Protein AF-A0A7C4H759-F1 (afdb_monomer)

Radius of gyration: 14.32 Å; Cα contacts (8 Å, |Δi|>4): 153; chains: 1; bounding box: 29×32×46 Å

InterPro domains:
  IPR002775 DNA/RNA-binding protein Alba-like [PF01918] (12-62)
  IPR036882 Alba-like domain superfamily [G3DSA:3.30.110.20] (7-96)
  IPR036882 Alba-like domain superfamily [SSF82704] (9-92)

Structure (mmCIF, N/CA/C/O backbone):
data_AF-A0A7C4H759-F1
#
_entry.id   AF-A0A7C4H759-F1
#
loop_
_atom_site.group_PDB
_atom_site.id
_atom_site.type_symbol
_atom_site.label_atom_id
_atom_site.label_alt_id
_atom_site.label_comp_id
_atom_site.label_asym_id
_atom_site.label_entity_id
_atom_site.label_seq_id
_atom_site.pdbx_PDB_ins_code
_atom_site.Cartn_x
_atom_site.Cartn_y
_atom_site.Cartn_z
_atom_site.occupancy
_atom_site.B_iso_or_equiv
_atom_site.auth_seq_id
_atom_site.auth_comp_id
_atom_site.auth_asym_id
_atom_site.auth_atom_id
_atom_site.pdbx_PDB_model_num
ATOM 1 N N . MET A 1 1 ? -15.601 -22.683 -14.398 1.00 33.03 1 MET A N 1
ATOM 2 C CA . MET A 1 1 ? -16.366 -21.467 -14.052 1.00 33.03 1 MET A CA 1
ATOM 3 C C . MET A 1 1 ? -15.420 -20.504 -13.349 1.00 33.03 1 MET A C 1
ATOM 5 O O . MET A 1 1 ? -15.235 -20.600 -12.145 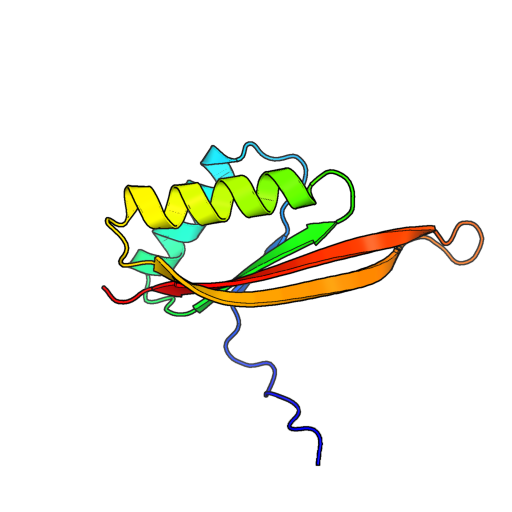1.00 33.03 1 MET A O 1
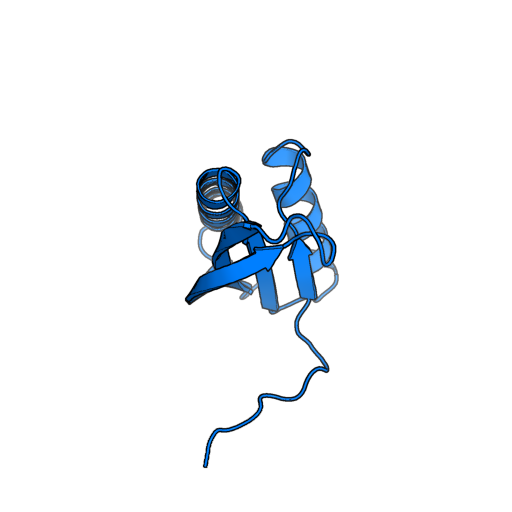ATOM 9 N N . VAL A 1 2 ? -14.721 -19.664 -14.116 1.00 31.08 2 VAL A N 1
ATOM 10 C CA . VAL A 1 2 ? -13.852 -18.621 -13.555 1.00 31.08 2 VAL A CA 1
ATOM 11 C C . VAL A 1 2 ? -14.769 -17.454 -13.224 1.00 31.08 2 VAL A C 1
ATOM 13 O O . VAL A 1 2 ? -15.384 -16.879 -14.118 1.00 31.08 2 VAL A O 1
ATOM 16 N N . VAL A 1 3 ? -14.953 -17.179 -11.936 1.00 30.94 3 VAL A N 1
ATOM 17 C CA . VAL A 1 3 ? -15.793 -16.071 -11.483 1.00 30.94 3 VAL A CA 1
ATOM 18 C C . VAL A 1 3 ? -15.062 -14.778 -11.839 1.00 30.94 3 VAL A C 1
ATOM 20 O O . VAL A 1 3 ? -14.117 -14.384 -11.158 1.00 30.94 3 VAL A O 1
ATOM 23 N N . ALA A 1 4 ? -15.473 -14.140 -12.935 1.00 32.25 4 ALA A N 1
ATOM 24 C CA . ALA A 1 4 ? -15.131 -12.755 -13.212 1.00 32.25 4 ALA A CA 1
ATOM 25 C C . ALA A 1 4 ? -15.760 -11.904 -12.100 1.00 32.25 4 ALA A C 1
ATOM 27 O O . ALA A 1 4 ? -16.973 -11.695 -12.061 1.00 32.25 4 ALA A O 1
ATOM 28 N N . LEU A 1 5 ? -14.944 -11.481 -11.133 1.00 36.88 5 LEU A N 1
ATOM 29 C CA . LEU A 1 5 ? -15.371 -10.553 -10.093 1.00 36.88 5 LEU A CA 1
ATOM 30 C C . LEU A 1 5 ? -15.588 -9.183 -10.741 1.00 36.88 5 LEU A C 1
ATOM 32 O O . LEU A 1 5 ? -14.640 -8.472 -11.054 1.00 36.88 5 LEU A O 1
ATOM 36 N N . SER A 1 6 ? -16.868 -8.891 -10.958 1.00 33.62 6 SER A N 1
ATOM 37 C CA . SER A 1 6 ? -17.484 -7.637 -11.393 1.00 33.62 6 SER A CA 1
ATOM 38 C C . SER A 1 6 ? -16.684 -6.368 -11.039 1.00 33.62 6 SER A C 1
ATOM 40 O O . SER A 1 6 ? -16.429 -6.078 -9.869 1.00 33.62 6 SER A O 1
ATOM 42 N N . SER A 1 7 ? -16.331 -5.592 -12.067 1.00 39.34 7 SER A N 1
ATOM 43 C CA . SER A 1 7 ? -15.562 -4.337 -12.033 1.00 39.34 7 SER A CA 1
ATOM 44 C C . SER A 1 7 ? -16.315 -3.124 -11.453 1.00 39.34 7 SER A C 1
ATOM 46 O O . SER A 1 7 ? -16.354 -2.080 -12.100 1.00 39.34 7 SER A O 1
ATOM 48 N N . ARG A 1 8 ? -16.943 -3.213 -10.270 1.00 40.50 8 ARG A N 1
ATOM 49 C CA . ARG A 1 8 ? -17.703 -2.066 -9.712 1.00 40.50 8 ARG A CA 1
ATOM 50 C C . ARG A 1 8 ? -17.223 -1.456 -8.389 1.00 40.50 8 ARG A C 1
ATOM 52 O O . ARG A 1 8 ? -17.600 -0.323 -8.135 1.00 40.50 8 ARG A O 1
ATOM 59 N N . ASP A 1 9 ? -16.324 -2.082 -7.620 1.00 52.88 9 ASP A N 1
ATOM 60 C CA . ASP A 1 9 ? -15.995 -1.574 -6.265 1.00 52.88 9 ASP A CA 1
ATOM 61 C C . ASP A 1 9 ? -14.537 -1.812 -5.814 1.00 52.88 9 ASP A C 1
ATOM 63 O O . ASP A 1 9 ? -14.262 -1.987 -4.625 1.00 52.88 9 ASP A O 1
ATOM 67 N N . LYS A 1 10 ? -13.571 -1.881 -6.740 1.00 59.75 10 LYS A N 1
ATOM 68 C CA . LYS A 1 10 ? -12.145 -1.962 -6.374 1.00 59.75 10 LYS A CA 1
ATOM 69 C C . LYS A 1 10 ? -11.462 -0.634 -6.642 1.00 59.75 10 LYS A C 1
ATOM 71 O O . LYS A 1 10 ? -11.230 -0.267 -7.789 1.00 59.75 10 LYS A O 1
ATOM 76 N N . ASP A 1 11 ? -11.137 0.063 -5.566 1.00 86.62 11 ASP A N 1
ATOM 77 C CA . ASP A 1 11 ? -10.378 1.299 -5.607 1.00 86.62 11 ASP A CA 1
ATOM 78 C C . ASP A 1 11 ? -8.889 0.975 -5.826 1.00 86.62 11 ASP A C 1
ATOM 80 O O . ASP A 1 11 ? -8.203 0.478 -4.931 1.00 86.62 11 ASP A O 1
ATOM 84 N N . VAL A 1 12 ? -8.411 1.148 -7.061 1.00 92.81 12 VAL A N 1
ATOM 85 C CA . VAL A 1 12 ? -7.034 0.811 -7.452 1.00 92.81 12 VAL A CA 1
ATOM 86 C C . VAL A 1 12 ? -6.147 2.051 -7.360 1.00 92.81 12 VAL A C 1
ATOM 88 O O . VAL A 1 12 ? -6.482 3.115 -7.881 1.00 92.81 12 VAL A O 1
ATOM 91 N N . ILE A 1 13 ? -4.982 1.903 -6.733 1.00 94.31 13 ILE A N 1
ATOM 92 C CA . ILE A 1 13 ? -3.952 2.935 -6.612 1.00 94.31 13 ILE A CA 1
ATOM 93 C C . ILE A 1 13 ? -2.676 2.418 -7.262 1.00 94.31 13 ILE A C 1
ATOM 95 O O . ILE A 1 13 ? -2.118 1.401 -6.845 1.00 94.31 13 ILE A O 1
ATOM 99 N N . ILE A 1 14 ? -2.203 3.142 -8.276 1.00 96.31 14 ILE A N 1
ATOM 100 C CA . ILE A 1 14 ? -0.972 2.810 -8.992 1.00 96.31 14 ILE A CA 1
ATOM 101 C C . ILE A 1 14 ? 0.222 3.445 -8.273 1.00 96.31 14 ILE A C 1
ATOM 103 O O . ILE A 1 14 ? 0.342 4.671 -8.177 1.00 96.31 14 ILE A O 1
ATOM 107 N N . ILE A 1 15 ? 1.124 2.599 -7.782 1.00 97.50 15 ILE A N 1
ATOM 108 C CA . ILE A 1 15 ? 2.359 2.997 -7.114 1.00 97.50 15 ILE A CA 1
ATOM 109 C C . ILE A 1 15 ? 3.447 3.231 -8.164 1.00 97.50 15 ILE A C 1
ATOM 111 O O . ILE A 1 15 ? 3.907 2.309 -8.837 1.00 97.50 15 ILE A O 1
ATOM 115 N N . GLY A 1 16 ? 3.869 4.485 -8.268 1.00 95.50 16 GLY A N 1
ATOM 116 C CA . GLY A 1 16 ? 4.887 4.981 -9.186 1.00 95.50 16 GLY A CA 1
ATOM 117 C C . GLY A 1 16 ? 5.845 5.912 -8.455 1.00 95.50 16 GLY A C 1
ATOM 118 O O . GLY A 1 16 ? 6.327 5.590 -7.370 1.00 95.50 16 GLY A O 1
ATOM 119 N N . GLU A 1 17 ? 6.122 7.082 -9.023 1.00 94.56 17 GLU A N 1
ATOM 120 C CA . GLU A 1 17 ? 7.225 7.944 -8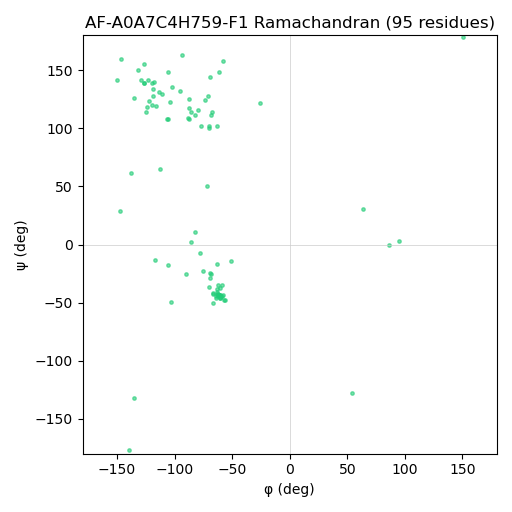.580 1.00 94.56 17 GLU A CA 1
ATOM 121 C C . GLU A 1 17 ? 6.977 8.710 -7.276 1.00 94.56 17 GLU A C 1
ATOM 123 O O . GLU A 1 17 ? 7.942 9.047 -6.588 1.00 94.56 17 GLU A O 1
ATOM 128 N N . LYS A 1 18 ? 5.714 8.939 -6.878 1.00 95.94 18 LYS A N 1
ATOM 129 C CA . LYS A 1 18 ? 5.413 9.684 -5.642 1.00 95.94 18 LYS A CA 1
ATOM 130 C C . LYS A 1 18 ? 6.053 9.009 -4.418 1.00 95.94 18 LYS A C 1
ATOM 132 O O . LYS A 1 18 ? 6.364 7.810 -4.409 1.00 95.94 18 LYS A O 1
ATOM 137 N N . SER A 1 19 ? 6.251 9.798 -3.362 1.00 96.94 19 SER A N 1
ATOM 138 C CA . SER A 1 19 ? 6.797 9.285 -2.104 1.00 96.94 19 SER A CA 1
ATOM 139 C C . SER A 1 19 ? 5.870 8.211 -1.503 1.00 96.94 19 SER A C 1
ATOM 141 O O . SER A 1 19 ? 4.647 8.306 -1.651 1.00 96.94 19 SER A O 1
ATOM 143 N N . PRO A 1 20 ? 6.406 7.205 -0.787 1.00 96.38 20 PRO A N 1
ATOM 144 C CA . PRO A 1 20 ? 5.575 6.188 -0.139 1.00 96.38 20 PRO A CA 1
ATOM 145 C C . PRO A 1 20 ? 4.582 6.797 0.865 1.00 96.38 20 PRO A C 1
ATOM 147 O O . PRO A 1 20 ? 3.443 6.344 0.958 1.00 96.38 20 PRO A O 1
ATOM 150 N N . GLY A 1 21 ? 4.974 7.869 1.562 1.00 94.88 21 GLY A N 1
ATOM 151 C CA . GLY A 1 21 ? 4.092 8.592 2.479 1.00 94.88 21 GLY A CA 1
ATOM 152 C C . GLY A 1 21 ? 2.892 9.231 1.776 1.00 94.88 21 GLY A C 1
ATOM 153 O O . GLY A 1 21 ? 1.784 9.176 2.299 1.00 94.88 21 GLY A O 1
ATOM 154 N N . SER A 1 22 ? 3.077 9.768 0.564 1.00 96.62 22 SER A N 1
ATOM 155 C CA . SER A 1 22 ? 1.978 10.338 -0.230 1.00 96.62 22 SER A CA 1
ATOM 156 C C . SER A 1 22 ? 0.914 9.289 -0.563 1.00 96.62 22 SER A C 1
ATOM 158 O O . SER A 1 22 ? -0.273 9.560 -0.410 1.00 96.62 22 SER A O 1
ATOM 160 N N . TYR A 1 23 ? 1.332 8.082 -0.958 1.00 97.19 23 TYR A N 1
ATOM 161 C CA . TYR A 1 23 ? 0.406 6.976 -1.216 1.00 97.19 23 TYR A CA 1
ATOM 162 C C . TYR A 1 23 ? -0.300 6.506 0.056 1.00 97.19 23 TYR A C 1
ATOM 164 O O . TYR A 1 23 ? -1.511 6.300 0.044 1.00 97.19 23 TYR A O 1
ATOM 172 N N . ALA A 1 24 ? 0.430 6.386 1.168 1.00 95.25 24 ALA A N 1
ATOM 173 C CA . ALA A 1 24 ? -0.163 5.996 2.442 1.00 95.25 24 ALA A CA 1
ATOM 174 C C . ALA A 1 24 ? -1.229 7.005 2.913 1.00 95.25 24 ALA A C 1
ATOM 176 O O . ALA A 1 24 ? -2.310 6.603 3.337 1.00 95.25 24 ALA A O 1
ATOM 177 N N . LEU A 1 25 ? -0.966 8.311 2.800 1.00 94.88 25 LEU A N 1
ATOM 178 C CA . LEU A 1 25 ? -1.936 9.353 3.151 1.00 94.88 25 LEU A CA 1
ATOM 179 C C . LEU A 1 25 ? -3.188 9.314 2.269 1.00 94.88 25 LEU A C 1
ATOM 181 O O . LEU A 1 25 ? -4.297 9.439 2.788 1.00 94.88 25 LEU A O 1
ATOM 185 N N . GLU A 1 26 ? -3.020 9.116 0.960 1.00 94.31 26 GLU A N 1
ATOM 186 C CA . GLU A 1 26 ? -4.142 9.004 0.024 1.00 94.31 26 GLU A CA 1
ATOM 187 C C . GLU A 1 26 ? -5.049 7.822 0.391 1.00 94.31 26 GLU A C 1
ATOM 189 O O . GLU A 1 26 ? -6.262 7.984 0.514 1.00 94.31 26 GLU A O 1
ATOM 194 N N . VAL A 1 27 ? -4.460 6.657 0.673 1.00 93.62 27 VAL A N 1
ATOM 195 C CA . VAL A 1 27 ? -5.199 5.473 1.127 1.00 93.62 27 VAL A CA 1
ATOM 196 C C . VAL A 1 27 ? -5.938 5.729 2.439 1.00 93.62 27 VAL A C 1
ATOM 198 O O . VAL A 1 27 ? -7.115 5.396 2.559 1.00 93.62 27 VAL A O 1
ATOM 201 N N . LEU A 1 28 ? -5.275 6.336 3.427 1.00 93.00 28 LEU A N 1
ATOM 202 C CA . LEU A 1 28 ? -5.903 6.643 4.713 1.00 93.00 28 LEU A CA 1
ATOM 203 C C . LEU A 1 28 ? -7.101 7.581 4.555 1.00 93.00 28 LEU A C 1
ATOM 205 O O . LEU A 1 28 ? -8.102 7.420 5.254 1.00 93.00 28 LEU A O 1
ATOM 209 N N . HIS A 1 29 ? -7.016 8.551 3.642 1.00 91.50 29 HIS A N 1
ATOM 210 C CA . HIS A 1 29 ? -8.143 9.420 3.327 1.00 91.50 29 HIS A CA 1
ATOM 211 C C . HIS A 1 29 ? -9.308 8.620 2.724 1.00 91.50 29 HIS A C 1
ATOM 213 O O . HIS A 1 29 ? -10.444 8.773 3.171 1.00 91.50 29 HIS A O 1
ATOM 219 N N . ARG A 1 30 ? -9.031 7.705 1.784 1.00 88.75 30 ARG A N 1
ATOM 220 C CA . ARG A 1 30 ? -10.056 6.836 1.178 1.00 88.75 30 ARG A CA 1
ATOM 221 C C . ARG A 1 30 ? -10.716 5.903 2.199 1.00 88.75 30 ARG A C 1
ATOM 223 O O . ARG A 1 30 ? -11.940 5.783 2.187 1.00 88.75 30 ARG A O 1
ATOM 230 N N . PHE A 1 31 ? -9.950 5.324 3.128 1.00 89.44 31 PHE A N 1
ATOM 231 C CA . PHE A 1 31 ? -10.490 4.520 4.234 1.00 89.44 31 PHE A CA 1
ATOM 232 C C . PHE A 1 31 ? -11.475 5.310 5.103 1.00 89.44 31 PHE A C 1
ATOM 234 O O . PHE A 1 31 ? -12.555 4.819 5.424 1.00 89.44 31 PHE A O 1
ATOM 241 N N . ARG A 1 32 ? -11.148 6.567 5.427 1.00 86.06 32 ARG A N 1
ATOM 242 C CA . ARG A 1 32 ? -12.027 7.449 6.215 1.00 86.06 32 ARG A CA 1
ATOM 243 C C . ARG A 1 32 ? -13.291 7.875 5.468 1.00 86.06 32 ARG A C 1
ATOM 245 O O . ARG A 1 32 ? -14.314 8.088 6.107 1.00 86.06 32 ARG A O 1
ATOM 252 N N . SER A 1 33 ? -13.240 7.965 4.141 1.00 82.69 33 SER A N 1
ATOM 253 C CA . SER A 1 33 ? -14.393 8.302 3.292 1.00 82.69 33 SER A CA 1
ATOM 254 C C . SER A 1 33 ? -15.310 7.104 2.987 1.00 82.69 33 SER A C 1
ATOM 256 O O . SER A 1 33 ? -16.187 7.208 2.134 1.00 82.69 33 SER A O 1
ATOM 258 N N . GLY A 1 34 ? -15.129 5.967 3.674 1.00 73.88 34 GLY A N 1
ATOM 259 C CA . GLY A 1 34 ? -15.967 4.770 3.534 1.00 73.88 34 GLY A CA 1
ATOM 260 C C . GLY A 1 34 ? -15.429 3.717 2.559 1.00 73.88 34 GLY A C 1
ATOM 261 O O . GLY A 1 34 ? -16.081 2.691 2.352 1.00 73.88 34 GLY A O 1
ATOM 262 N N . GLY A 1 35 ? -14.243 3.927 1.980 1.00 71.12 35 GLY A N 1
ATOM 263 C CA . GLY A 1 35 ? -13.570 2.927 1.156 1.00 71.12 35 GLY A CA 1
ATOM 264 C C . GLY A 1 35 ? -13.118 1.743 2.008 1.00 71.12 35 GLY A C 1
ATOM 265 O O . GLY A 1 35 ? -12.224 1.878 2.833 1.00 71.12 35 GLY A O 1
ATOM 266 N N . LYS A 1 36 ? -13.723 0.566 1.824 1.00 84.19 36 LYS A N 1
ATOM 267 C CA . LYS A 1 36 ? -13.372 -0.631 2.612 1.00 84.19 36 LYS A CA 1
ATOM 268 C C . LYS A 1 36 ? -12.276 -1.471 1.978 1.00 84.19 36 LYS A C 1
ATOM 270 O O . LYS A 1 36 ? -11.589 -2.198 2.684 1.00 84.19 36 LYS A O 1
ATOM 275 N N . ARG A 1 37 ? -12.117 -1.405 0.657 1.00 91.31 37 ARG A N 1
ATOM 276 C CA . ARG A 1 37 ? -11.222 -2.283 -0.097 1.00 91.31 37 ARG A CA 1
ATOM 277 C C . ARG A 1 37 ? -10.431 -1.473 -1.104 1.00 91.31 37 ARG A C 1
ATOM 279 O O . ARG A 1 37 ? -11.020 -0.769 -1.919 1.00 91.31 37 ARG A O 1
ATOM 286 N N . ILE A 1 38 ? -9.115 -1.612 -1.048 1.00 93.69 38 ILE A N 1
ATOM 287 C CA . ILE A 1 38 ? -8.191 -0.960 -1.973 1.00 93.69 38 ILE A CA 1
ATOM 288 C C . ILE A 1 38 ? -7.267 -1.992 -2.610 1.00 93.69 38 ILE A C 1
ATOM 290 O O . ILE A 1 38 ? -7.002 -3.047 -2.029 1.00 93.69 38 ILE A O 1
ATOM 294 N N . VAL A 1 39 ? -6.742 -1.671 -3.784 1.00 96.19 39 VAL A N 1
ATOM 295 C CA . VAL A 1 39 ? -5.706 -2.457 -4.453 1.00 96.19 39 VAL A CA 1
ATOM 296 C C . VAL A 1 39 ? -4.516 -1.556 -4.734 1.00 96.19 39 VAL A C 1
ATOM 298 O O . VAL A 1 39 ? -4.623 -0.590 -5.483 1.00 96.19 39 VAL A O 1
ATOM 301 N N . LEU A 1 40 ? -3.367 -1.883 -4.155 1.00 97.06 40 LEU A N 1
ATOM 302 C CA . LEU A 1 40 ? -2.096 -1.249 -4.483 1.00 97.06 40 LEU A CA 1
ATOM 303 C C . LEU A 1 40 ? -1.484 -2.018 -5.654 1.00 97.06 40 LEU A C 1
ATOM 305 O O . LEU A 1 40 ? -1.037 -3.153 -5.473 1.00 97.06 40 LEU A O 1
ATOM 309 N N . LYS A 1 41 ? -1.480 -1.417 -6.845 1.00 97.31 41 LYS A N 1
ATOM 310 C CA . LYS A 1 41 ? -0.870 -1.999 -8.046 1.00 97.31 41 LYS A CA 1
ATOM 311 C C . LYS A 1 41 ? 0.479 -1.343 -8.319 1.00 97.31 41 LYS A C 1
ATOM 313 O O . LYS A 1 41 ? 0.592 -0.122 -8.245 1.00 97.31 41 LYS A O 1
ATOM 318 N N . ALA A 1 42 ? 1.504 -2.127 -8.636 1.00 97.50 42 ALA A N 1
ATOM 319 C CA . ALA A 1 42 ? 2.825 -1.596 -8.965 1.00 97.50 42 ALA A CA 1
ATOM 320 C C . ALA A 1 42 ? 3.559 -2.435 -10.006 1.00 97.50 42 ALA A C 1
ATOM 322 O O . ALA A 1 42 ? 3.278 -3.619 -10.176 1.00 97.50 42 ALA A O 1
ATOM 323 N N . TYR A 1 43 ? 4.536 -1.801 -10.652 1.00 95.50 43 TYR A N 1
ATOM 324 C CA . TYR A 1 43 ? 5.290 -2.345 -11.778 1.00 95.50 43 TYR A CA 1
ATOM 325 C C . TYR A 1 43 ? 6.794 -2.261 -11.506 1.00 95.50 43 TYR A C 1
ATOM 327 O O . TYR A 1 43 ? 7.288 -1.246 -10.999 1.00 95.50 43 TYR A O 1
ATOM 335 N N . GLY A 1 44 ? 7.538 -3.305 -11.874 1.00 94.44 44 GLY A N 1
ATOM 336 C CA . GLY A 1 44 ? 8.999 -3.314 -11.839 1.00 94.44 44 GLY A CA 1
ATOM 337 C C . GLY A 1 44 ? 9.574 -2.935 -10.471 1.00 94.44 44 GLY A C 1
ATOM 338 O O . GLY A 1 44 ? 9.187 -3.468 -9.434 1.00 94.44 44 GLY A O 1
ATOM 339 N N . HIS A 1 45 ? 10.493 -1.968 -10.453 1.00 95.00 45 HIS A N 1
ATOM 340 C CA . HIS A 1 45 ? 11.168 -1.530 -9.226 1.00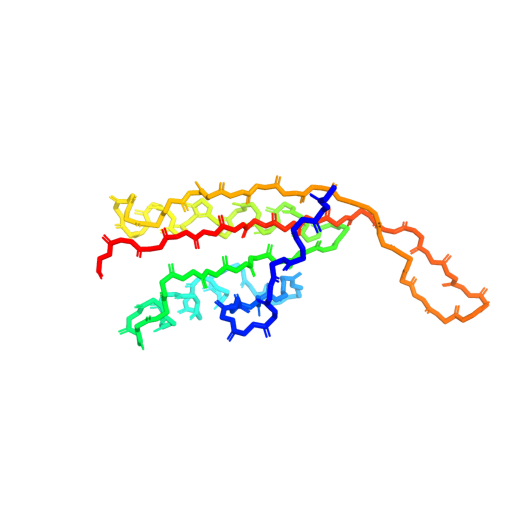 95.00 45 HIS A CA 1
ATOM 341 C C . HIS A 1 45 ? 10.218 -0.916 -8.173 1.00 95.00 45 HIS A C 1
ATOM 343 O O . HIS A 1 45 ? 10.581 -0.831 -7.000 1.00 95.00 45 HIS A O 1
ATOM 349 N N . ASN A 1 46 ? 8.994 -0.519 -8.549 1.00 97.44 46 ASN A N 1
ATOM 350 C CA . ASN A 1 46 ? 8.003 0.012 -7.607 1.00 97.44 46 ASN A CA 1
ATOM 351 C C . ASN A 1 46 ? 7.301 -1.077 -6.777 1.00 97.44 46 ASN A C 1
ATOM 353 O O . ASN A 1 46 ? 6.603 -0.741 -5.822 1.00 97.44 46 ASN A O 1
ATOM 357 N N . ILE A 1 47 ? 7.519 -2.368 -7.064 1.00 97.75 47 ILE A N 1
ATOM 358 C CA . ILE A 1 47 ? 6.968 -3.488 -6.277 1.00 97.75 47 ILE A CA 1
ATOM 359 C C . ILE A 1 47 ? 7.369 -3.373 -4.800 1.00 97.75 47 ILE A C 1
ATOM 361 O O . ILE A 1 47 ? 6.516 -3.429 -3.912 1.00 97.75 47 ILE A O 1
ATOM 365 N N . SER A 1 48 ? 8.650 -3.116 -4.523 1.00 97.75 48 SER A N 1
ATOM 366 C CA . SER A 1 48 ? 9.142 -2.934 -3.151 1.00 97.75 48 SER A CA 1
ATOM 367 C C . SER A 1 48 ? 8.491 -1.731 -2.462 1.00 97.75 48 SER A C 1
ATOM 369 O O . SER A 1 48 ? 8.196 -1.781 -1.268 1.00 97.75 48 SER A O 1
ATOM 371 N N . LYS A 1 49 ? 8.206 -0.661 -3.219 1.00 98.12 49 LYS A N 1
ATOM 372 C CA . LYS A 1 49 ? 7.501 0.524 -2.712 1.00 98.12 49 LYS A CA 1
ATOM 373 C C . LYS A 1 49 ? 6.053 0.186 -2.347 1.00 98.12 49 LYS A C 1
ATOM 375 O O . LYS A 1 49 ? 5.594 0.605 -1.291 1.00 98.12 49 LYS A O 1
ATOM 380 N N . ALA A 1 50 ? 5.355 -0.603 -3.162 1.00 98.12 50 ALA A N 1
ATOM 381 C CA . ALA A 1 50 ? 3.989 -1.037 -2.869 1.00 98.12 50 ALA A CA 1
ATOM 382 C C . ALA A 1 50 ? 3.909 -1.890 -1.599 1.00 98.12 50 ALA A C 1
ATOM 384 O O . ALA A 1 50 ? 3.063 -1.631 -0.746 1.00 98.12 50 ALA A O 1
ATOM 385 N N . ALA A 1 51 ? 4.833 -2.841 -1.430 1.00 98.06 51 ALA A N 1
ATOM 386 C CA . ALA A 1 51 ? 4.925 -3.640 -0.210 1.00 98.06 51 ALA A CA 1
ATOM 387 C C . ALA A 1 51 ? 5.195 -2.767 1.030 1.00 98.06 51 ALA A C 1
ATOM 389 O O . ALA A 1 51 ? 4.541 -2.929 2.060 1.00 98.06 51 ALA A O 1
ATOM 390 N N . TYR A 1 52 ? 6.105 -1.792 0.918 1.00 98.25 52 TYR A N 1
ATOM 391 C CA . TYR A 1 52 ? 6.393 -0.843 1.997 1.00 98.25 52 TYR A CA 1
ATOM 392 C C . TYR A 1 52 ? 5.174 0.013 2.372 1.00 98.25 52 TYR A C 1
ATOM 394 O O . TYR A 1 52 ? 4.897 0.213 3.556 1.00 98.25 52 TYR A O 1
ATOM 402 N N . VAL A 1 53 ? 4.423 0.502 1.381 1.00 98.12 53 VAL A N 1
ATOM 403 C CA . VAL A 1 53 ? 3.191 1.273 1.609 1.00 98.12 53 VAL A CA 1
ATOM 404 C C . VAL A 1 53 ? 2.139 0.405 2.297 1.00 98.12 53 VAL A C 1
ATOM 406 O O . VAL A 1 53 ? 1.562 0.838 3.292 1.00 98.12 53 VAL A O 1
ATOM 409 N N . ALA A 1 54 ? 1.933 -0.827 1.830 1.00 97.75 54 ALA A N 1
ATOM 410 C CA . ALA A 1 54 ? 0.963 -1.750 2.410 1.00 97.75 54 ALA A CA 1
ATOM 411 C C . ALA A 1 54 ? 1.259 -2.051 3.891 1.00 97.75 54 ALA A C 1
ATOM 413 O O . ALA A 1 54 ? 0.378 -1.960 4.748 1.00 97.75 54 ALA A O 1
ATOM 414 N N . GLU A 1 55 ? 2.522 -2.322 4.221 1.00 98.00 55 GLU A N 1
ATOM 415 C CA . GLU A 1 55 ? 2.917 -2.584 5.604 1.00 98.00 55 GLU A CA 1
ATOM 416 C C . GLU A 1 55 ? 2.839 -1.324 6.477 1.00 98.00 55 GLU A C 1
ATOM 418 O O . GLU A 1 55 ? 2.387 -1.382 7.621 1.00 98.00 55 GLU A O 1
ATOM 423 N N . THR A 1 56 ? 3.185 -0.159 5.924 1.00 97.50 56 THR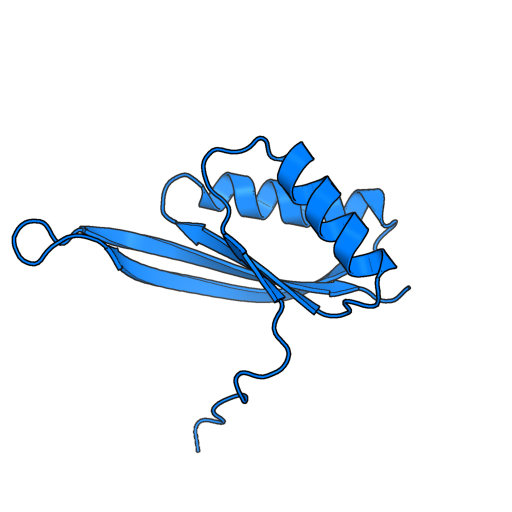 A N 1
ATOM 424 C CA . THR A 1 56 ? 2.984 1.128 6.606 1.00 97.50 56 THR A CA 1
ATOM 425 C C . THR A 1 56 ? 1.515 1.322 6.978 1.00 97.50 56 THR A C 1
ATOM 427 O O . THR A 1 56 ? 1.213 1.635 8.128 1.00 97.50 56 THR A O 1
ATOM 430 N N . LEU A 1 57 ? 0.595 1.075 6.042 1.00 96.44 57 LEU A N 1
ATOM 431 C CA . LEU A 1 57 ? -0.848 1.207 6.253 1.00 96.44 57 LEU A CA 1
ATOM 432 C C . LEU A 1 57 ? -1.369 0.285 7.351 1.00 96.44 57 LEU A C 1
ATOM 434 O O . LEU A 1 57 ? -2.129 0.718 8.221 1.00 96.44 57 LEU A O 1
ATOM 438 N N . ARG A 1 58 ? -0.923 -0.970 7.359 1.00 96.19 58 ARG A N 1
ATOM 439 C CA . ARG A 1 58 ? -1.261 -1.916 8.421 1.00 96.19 58 ARG A CA 1
ATOM 440 C C . ARG A 1 58 ? -0.803 -1.411 9.791 1.00 96.19 58 ARG A C 1
ATOM 442 O O . ARG A 1 58 ? -1.578 -1.456 10.743 1.00 96.19 58 ARG A O 1
ATOM 449 N N . ARG A 1 59 ? 0.421 -0.882 9.903 1.00 96.38 59 ARG A N 1
ATOM 450 C CA . ARG A 1 59 ? 0.964 -0.366 11.174 1.00 96.38 59 ARG A CA 1
ATOM 451 C C . ARG A 1 59 ? 0.228 0.872 11.670 1.00 96.38 59 ARG A C 1
ATOM 453 O O . ARG A 1 59 ? -0.193 0.905 12.822 1.00 96.38 59 ARG A O 1
ATOM 460 N N . VAL A 1 60 ? 0.041 1.876 10.813 1.00 94.75 60 VAL A N 1
ATOM 461 C CA . VAL A 1 60 ? -0.578 3.155 11.216 1.00 94.75 60 VAL A CA 1
ATOM 462 C C . VAL A 1 60 ? -2.066 3.019 11.537 1.00 94.75 60 VAL A C 1
ATOM 464 O O . VAL A 1 60 ? -2.598 3.808 12.310 1.00 94.75 60 VAL A O 1
ATOM 467 N N . THR A 1 61 ? -2.743 2.013 10.976 1.00 93.62 61 THR A N 1
ATOM 468 C CA . THR A 1 61 ? -4.146 1.701 11.297 1.00 93.62 61 THR A CA 1
ATOM 469 C C . THR A 1 61 ? -4.296 0.788 12.517 1.00 93.62 61 THR A C 1
ATOM 471 O O . THR A 1 61 ? -5.417 0.411 12.856 1.00 93.62 61 THR A O 1
ATOM 474 N N . GLY A 1 62 ? -3.196 0.409 13.180 1.00 94.00 62 GLY A N 1
ATOM 475 C CA . GLY A 1 62 ? -3.228 -0.522 14.309 1.00 94.00 62 GLY A CA 1
ATOM 476 C C . GLY A 1 62 ? -3.712 -1.920 13.917 1.00 94.00 62 GLY A C 1
ATOM 477 O O . GLY A 1 62 ? -4.361 -2.590 14.712 1.00 94.00 62 GLY A O 1
ATOM 478 N N . GLY A 1 63 ? -3.449 -2.344 12.679 1.00 93.25 63 GLY A N 1
ATOM 479 C CA . GLY A 1 63 ? -3.853 -3.646 12.152 1.00 93.25 63 GLY A CA 1
ATOM 480 C C . GLY A 1 63 ? -5.262 -3.706 11.561 1.00 93.25 63 GLY A C 1
ATOM 481 O O . GLY A 1 63 ? -5.631 -4.759 11.055 1.00 93.25 63 GLY A O 1
ATOM 482 N N . LYS A 1 64 ? -6.027 -2.604 11.567 1.00 93.56 64 LYS A N 1
ATOM 483 C CA . LYS A 1 64 ? -7.375 -2.558 10.967 1.00 93.56 64 LYS A CA 1
ATOM 484 C C . LYS A 1 64 ? -7.364 -2.671 9.442 1.00 93.56 64 LYS A C 1
ATOM 486 O O . LYS A 1 64 ? -8.359 -3.086 8.865 1.00 93.56 64 LYS A O 1
ATOM 491 N N . ALA A 1 65 ? -6.269 -2.283 8.785 1.00 94.81 65 ALA A N 1
ATOM 492 C CA . ALA A 1 65 ? -6.037 -2.596 7.378 1.00 94.81 65 ALA A CA 1
ATOM 493 C C . ALA A 1 65 ? -5.322 -3.952 7.260 1.00 94.81 65 ALA A C 1
ATOM 495 O O . ALA A 1 65 ? -4.138 -4.067 7.588 1.00 94.81 65 ALA A O 1
ATOM 496 N N . ALA A 1 66 ? -6.033 -4.969 6.781 1.00 94.44 66 ALA A N 1
ATOM 497 C CA . ALA A 1 66 ? -5.552 -6.336 6.626 1.00 94.44 66 ALA A CA 1
ATOM 498 C C . ALA A 1 66 ? -5.266 -6.682 5.158 1.00 94.44 66 ALA A C 1
ATOM 500 O O . ALA A 1 66 ? -5.933 -6.198 4.242 1.00 94.44 66 ALA A O 1
ATOM 501 N N . TYR A 1 67 ? -4.286 -7.557 4.927 1.00 96.06 67 TYR A N 1
ATOM 502 C CA . TYR A 1 67 ? -4.027 -8.128 3.604 1.00 96.06 67 TYR A CA 1
ATOM 503 C C . TYR A 1 67 ? -5.139 -9.115 3.237 1.00 96.06 67 TYR A C 1
ATOM 505 O O . TYR A 1 67 ? -5.417 -10.039 3.998 1.00 96.06 67 TYR A O 1
ATOM 513 N N . CYS A 1 68 ? -5.748 -8.946 2.065 1.00 94.56 68 CYS A N 1
ATOM 514 C CA . CYS A 1 68 ? -6.784 -9.848 1.560 1.00 94.56 68 CYS A CA 1
ATOM 515 C C . CYS A 1 68 ? -6.231 -10.793 0.488 1.00 94.56 68 CYS A C 1
ATOM 517 O O . CYS A 1 68 ? -6.407 -12.009 0.563 1.00 94.56 68 CYS A O 1
ATOM 519 N N . ARG A 1 69 ? -5.519 -10.243 -0.499 1.00 95.25 69 ARG A N 1
ATOM 520 C CA . ARG A 1 69 ? -4.917 -11.006 -1.594 1.00 95.25 69 ARG A CA 1
ATOM 521 C C . ARG A 1 69 ? -3.654 -10.316 -2.084 1.00 95.25 69 ARG A C 1
ATOM 523 O O . ARG A 1 69 ? -3.625 -9.097 -2.193 1.00 95.25 69 ARG A O 1
ATOM 530 N N . ILE A 1 70 ? -2.641 -11.104 -2.425 1.00 97.12 70 ILE A N 1
ATOM 531 C CA . ILE A 1 70 ? -1.446 -10.629 -3.124 1.00 97.12 70 ILE A CA 1
ATOM 532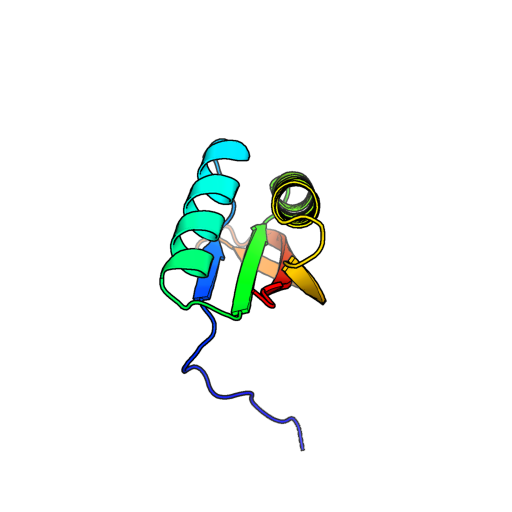 C C . ILE A 1 70 ? -1.338 -11.433 -4.415 1.00 97.12 70 ILE A C 1
ATOM 534 O O . ILE A 1 70 ? -1.338 -12.664 -4.373 1.00 97.12 70 ILE A O 1
ATOM 538 N N . ALA A 1 71 ? -1.302 -10.750 -5.553 1.00 97.12 71 ALA A N 1
ATOM 539 C CA . ALA A 1 71 ? -1.099 -11.363 -6.859 1.00 97.12 71 ALA A CA 1
ATOM 540 C C . ALA A 1 71 ? 0.182 -10.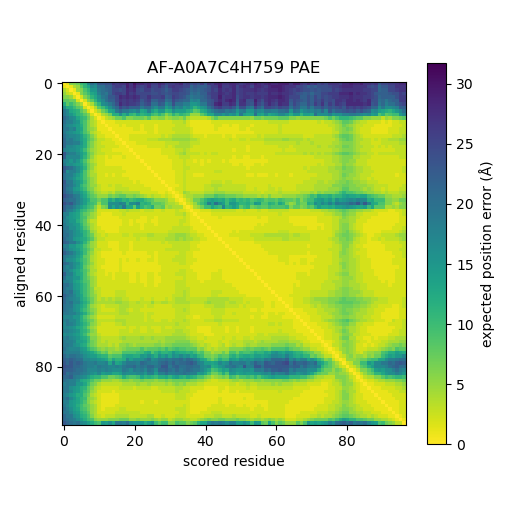816 -7.487 1.00 97.12 71 ALA A C 1
ATOM 542 O O . ALA A 1 71 ? 0.420 -9.611 -7.456 1.00 97.12 71 ALA A O 1
ATOM 543 N N . LEU A 1 72 ? 0.998 -11.714 -8.034 1.00 96.25 72 LEU A N 1
ATOM 544 C CA . LEU A 1 72 ? 2.184 -11.393 -8.819 1.00 96.25 72 LEU A CA 1
ATOM 545 C C . LEU A 1 72 ? 1.927 -11.848 -10.248 1.00 96.25 72 LEU A C 1
ATOM 547 O O . LEU A 1 72 ? 1.507 -12.985 -10.452 1.00 96.25 72 LEU A O 1
ATOM 551 N N . ASN A 1 73 ? 2.185 -10.969 -11.206 1.00 95.19 73 ASN A N 1
ATOM 552 C CA . ASN A 1 73 ? 2.032 -11.240 -12.628 1.00 95.19 73 ASN A CA 1
ATOM 553 C C . ASN A 1 73 ? 3.202 -10.614 -13.398 1.00 95.19 73 ASN A C 1
ATOM 555 O O . ASN A 1 73 ? 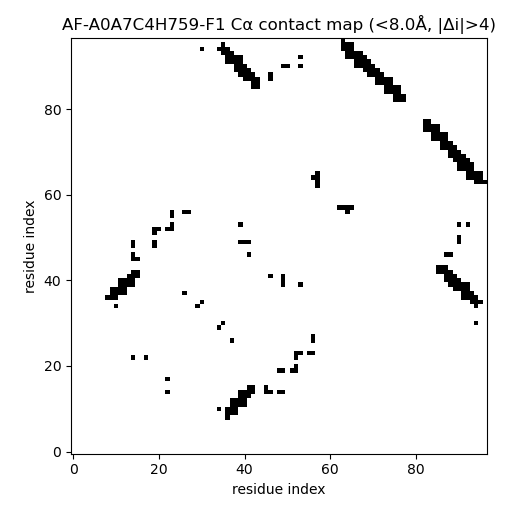4.111 -10.023 -12.811 1.00 95.19 73 ASN A O 1
ATOM 559 N N . SER A 1 74 ? 3.154 -10.734 -14.718 1.00 93.00 74 SER A N 1
ATOM 560 C CA . SER A 1 74 ? 3.939 -9.914 -15.631 1.00 93.00 74 SER A CA 1
ATOM 561 C C . SER A 1 74 ? 2.983 -9.283 -16.635 1.00 93.00 74 SER A C 1
ATOM 563 O O . SER A 1 74 ? 2.050 -9.946 -17.083 1.00 93.00 74 SER A O 1
ATOM 565 N N . GLU A 1 75 ? 3.193 -8.015 -16.968 1.00 90.00 75 GLU A N 1
ATOM 566 C CA . GLU A 1 75 ? 2.413 -7.299 -17.980 1.00 90.00 75 GLU A CA 1
ATOM 567 C C . GLU A 1 75 ? 3.365 -6.765 -19.052 1.00 90.00 75 GLU A C 1
ATOM 569 O O . GLU A 1 75 ? 4.485 -6.343 -18.753 1.00 90.00 75 GLU A O 1
ATOM 574 N N . GLU A 1 76 ? 2.927 -6.813 -20.304 1.00 88.25 76 GLU A N 1
ATOM 575 C CA . GLU A 1 76 ? 3.628 -6.200 -21.428 1.00 88.25 76 GLU A CA 1
ATOM 576 C C . GLU A 1 76 ? 3.309 -4.703 -21.410 1.00 88.25 76 GLU A C 1
ATOM 578 O O . GLU A 1 76 ? 2.151 -4.296 -21.498 1.00 88.25 76 GLU A O 1
ATOM 583 N N . LEU A 1 77 ? 4.334 -3.879 -21.190 1.00 79.00 77 LEU A N 1
ATOM 584 C CA . LEU A 1 77 ? 4.232 -2.424 -21.210 1.00 79.00 77 LEU A CA 1
ATOM 585 C C . LEU A 1 77 ? 5.141 -1.875 -22.305 1.00 79.00 77 LEU A C 1
ATOM 587 O O . LEU A 1 77 ? 6.335 -2.172 -22.319 1.00 79.00 77 LEU A O 1
ATOM 591 N N . GLY A 1 78 ? 4.594 -1.036 -23.175 1.00 73.81 78 GLY A N 1
ATOM 592 C CA . GLY A 1 78 ? 5.333 -0.410 -24.266 1.00 73.81 78 GLY A CA 1
ATOM 593 C C . GLY A 1 78 ? 4.431 -0.114 -25.457 1.00 73.81 78 GLY A C 1
ATOM 594 O O . GLY A 1 78 ? 3.234 -0.393 -25.422 1.00 73.81 78 GLY A O 1
ATOM 595 N N . GLU A 1 79 ? 5.015 0.477 -26.492 1.00 74.88 79 GLU A N 1
ATOM 596 C CA . GLU A 1 79 ? 4.384 0.620 -27.806 1.00 74.88 79 GLU A CA 1
ATOM 597 C C . GLU A 1 79 ? 4.809 -0.561 -28.696 1.00 74.88 79 GLU A C 1
ATOM 599 O O . GLU A 1 79 ? 5.807 -1.214 -28.405 1.00 74.88 79 GLU A O 1
ATOM 604 N N . GLU A 1 80 ? 4.087 -0.813 -29.792 1.00 65.88 80 GLU A N 1
ATOM 605 C CA . GLU A 1 80 ? 4.171 -2.003 -30.674 1.00 65.88 80 GLU A CA 1
ATOM 606 C C . GLU A 1 80 ? 5.591 -2.370 -31.182 1.00 65.88 80 GLU A C 1
ATOM 608 O O .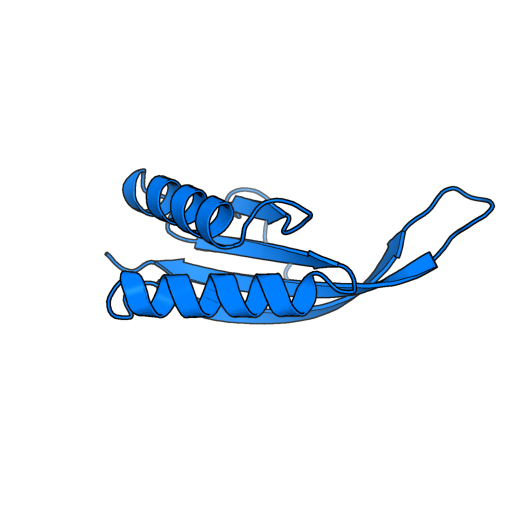 GLU A 1 80 ? 5.813 -3.454 -31.709 1.00 65.88 80 GLU A O 1
ATOM 613 N N . THR A 1 81 ? 6.575 -1.475 -31.045 1.00 65.56 81 THR A N 1
ATOM 614 C CA . THR A 1 81 ? 7.981 -1.682 -31.449 1.00 65.56 81 THR A CA 1
ATOM 615 C C . THR A 1 81 ? 8.944 -1.904 -30.267 1.00 65.56 81 THR A C 1
ATOM 617 O O . THR A 1 81 ? 10.031 -2.443 -30.461 1.00 65.56 81 THR A O 1
ATOM 620 N N . GLU A 1 82 ? 8.557 -1.551 -29.037 1.00 65.81 82 GLU A N 1
ATOM 621 C CA . GLU A 1 82 ? 9.358 -1.705 -27.811 1.00 65.81 82 GLU A CA 1
ATOM 622 C C . GLU A 1 82 ? 8.488 -2.214 -26.649 1.00 65.81 82 GLU A C 1
ATOM 624 O O . GLU A 1 82 ? 8.327 -1.566 -25.612 1.00 65.81 82 GLU A O 1
ATOM 629 N N . GLU A 1 83 ? 7.915 -3.404 -26.817 1.00 72.44 83 GLU A N 1
ATOM 630 C CA . GLU A 1 83 ? 7.189 -4.083 -25.746 1.00 72.44 83 GLU A CA 1
ATOM 631 C C . GLU A 1 83 ? 8.168 -4.637 -24.705 1.00 72.44 83 GLU A C 1
ATOM 633 O O . GLU A 1 83 ? 9.083 -5.412 -25.006 1.00 72.44 83 GLU A O 1
ATOM 638 N N . LYS A 1 84 ? 7.974 -4.251 -23.442 1.00 81.88 84 LYS A N 1
ATOM 639 C CA . LYS A 1 84 ? 8.764 -4.751 -22.322 1.00 81.88 84 LYS A CA 1
ATOM 640 C C . LYS A 1 84 ? 7.883 -5.533 -21.366 1.00 81.88 84 LYS A C 1
ATOM 642 O O . LYS A 1 84 ? 6.989 -4.986 -20.725 1.00 81.88 84 LYS A O 1
ATOM 647 N N . CYS A 1 85 ? 8.205 -6.811 -21.197 1.00 87.31 85 CYS A N 1
ATOM 648 C CA . CYS A 1 85 ? 7.633 -7.629 -20.136 1.00 87.31 85 CYS A CA 1
ATOM 649 C C . CYS A 1 85 ? 8.144 -7.118 -18.779 1.00 87.31 85 CYS A C 1
ATOM 651 O O . CYS A 1 85 ? 9.347 -7.173 -18.493 1.00 87.31 85 CYS A O 1
ATOM 653 N N . VAL A 1 86 ? 7.246 -6.590 -17.946 1.00 93.12 86 VAL A N 1
ATOM 654 C CA . VAL A 1 86 ? 7.578 -6.096 -16.606 1.00 93.12 86 VAL A CA 1
ATOM 655 C C . VAL A 1 86 ? 6.834 -6.886 -15.533 1.00 93.12 86 VAL A C 1
ATOM 657 O O . VAL A 1 86 ? 5.653 -7.184 -15.696 1.00 93.12 86 VAL A O 1
ATOM 660 N N . PRO A 1 87 ? 7.484 -7.208 -14.404 1.00 95.50 87 PRO A N 1
ATOM 661 C CA . PRO A 1 87 ? 6.799 -7.845 -13.292 1.00 95.50 87 PRO A CA 1
ATOM 662 C C . PRO A 1 87 ? 5.830 -6.856 -12.644 1.00 95.50 87 PRO A C 1
ATOM 664 O O . PRO A 1 87 ? 6.133 -5.663 -12.517 1.00 95.50 87 PRO A O 1
ATOM 667 N N . THR A 1 88 ? 4.685 -7.356 -12.196 1.00 97.12 88 THR A N 1
ATOM 668 C CA . THR A 1 88 ? 3.633 -6.566 -11.562 1.00 97.12 88 THR A CA 1
ATOM 669 C C . THR A 1 88 ? 3.153 -7.218 -10.278 1.00 97.12 88 THR A C 1
ATOM 671 O O . THR A 1 88 ? 3.213 -8.437 -10.104 1.00 97.12 88 THR A O 1
ATOM 674 N N . ILE A 1 89 ? 2.710 -6.385 -9.340 1.00 97.88 89 ILE A N 1
ATOM 675 C CA . ILE A 1 89 ? 2.111 -6.823 -8.082 1.00 97.88 89 ILE A CA 1
ATOM 676 C C . ILE A 1 89 ? 0.788 -6.102 -7.867 1.00 97.88 89 ILE A C 1
ATOM 678 O O . ILE A 1 89 ? 0.677 -4.904 -8.127 1.00 97.88 89 ILE A O 1
ATOM 682 N N . GLU A 1 90 ? -0.187 -6.823 -7.333 1.00 97.81 90 GLU A N 1
ATOM 683 C CA . GLU A 1 90 ? -1.444 -6.285 -6.829 1.00 97.81 90 GLU A CA 1
ATOM 684 C C . GLU A 1 90 ? -1.615 -6.730 -5.377 1.00 97.81 90 GLU A C 1
ATOM 686 O O . GLU A 1 90 ? -1.748 -7.922 -5.092 1.00 97.81 90 GLU A O 1
ATOM 691 N N . ILE A 1 91 ? -1.593 -5.770 -4.453 1.00 97.75 91 ILE A N 1
ATOM 692 C CA . ILE A 1 91 ? -1.808 -5.998 -3.022 1.00 97.75 91 ILE A CA 1
ATOM 693 C C . ILE A 1 91 ? -3.185 -5.459 -2.669 1.00 97.75 91 ILE A C 1
ATOM 695 O O . ILE A 1 91 ? -3.407 -4.252 -2.609 1.00 97.75 91 ILE A O 1
ATOM 699 N N . GLU A 1 92 ? -4.116 -6.362 -2.422 1.00 96.44 92 GLU A N 1
ATOM 700 C CA . GLU A 1 92 ? -5.454 -6.026 -1.980 1.00 96.44 92 GLU A CA 1
ATOM 701 C C . GLU A 1 92 ? -5.495 -5.922 -0.458 1.00 96.44 92 GLU A C 1
ATOM 703 O O . GLU A 1 92 ? -5.133 -6.868 0.249 1.00 96.44 92 GLU A O 1
ATOM 708 N N . MET A 1 93 ? -5.963 -4.780 0.041 1.00 94.81 93 MET A N 1
ATOM 709 C CA . MET A 1 93 ? -6.132 -4.528 1.468 1.00 94.81 93 MET A CA 1
ATOM 710 C C . MET A 1 93 ? -7.595 -4.243 1.798 1.00 94.81 93 MET A C 1
ATOM 712 O O . MET A 1 93 ? -8.279 -3.522 1.068 1.00 94.81 93 MET A O 1
ATOM 716 N N . LEU A 1 94 ? -8.055 -4.801 2.915 1.00 94.00 94 LEU A N 1
ATOM 717 C CA . LEU A 1 94 ? -9.380 -4.585 3.486 1.00 94.00 94 LEU A CA 1
ATOM 718 C C . LEU A 1 94 ? -9.234 -3.786 4.785 1.00 94.00 94 LEU A C 1
ATOM 720 O O . LEU A 1 94 ? -8.436 -4.164 5.636 1.00 94.00 94 LEU A O 1
ATOM 724 N N . TYR A 1 95 ? -9.985 -2.699 4.939 1.00 93.25 95 TYR A N 1
ATOM 725 C CA . TYR A 1 95 ? -10.005 -1.879 6.149 1.00 93.25 95 TYR A CA 1
ATOM 726 C C . TYR A 1 95 ? -11.277 -2.135 6.968 1.00 93.25 95 TYR A C 1
ATOM 728 O O . TYR A 1 95 ? -12.392 -1.964 6.474 1.00 93.25 95 TYR A O 1
ATOM 736 N N . GLU A 1 96 ? -11.092 -2.538 8.225 1.00 86.19 96 GLU A N 1
ATOM 737 C CA . GLU A 1 96 ? -12.140 -2.895 9.187 1.00 86.19 96 GLU A CA 1
ATOM 738 C C . GLU A 1 96 ? -12.208 -1.876 10.337 1.00 86.19 96 GLU A C 1
ATOM 740 O O . GLU A 1 96 ? -11.907 -2.182 11.495 1.00 86.19 96 GLU A O 1
ATOM 745 N N . GLY A 1 97 ? -12.576 -0.629 10.039 1.00 73.75 97 GLY A N 1
ATOM 746 C CA . GLY A 1 97 ? -12.765 0.377 11.086 1.00 73.75 97 GLY A CA 1
ATOM 747 C C . GLY A 1 97 ? -13.441 1.643 10.634 1.00 73.75 97 GLY A C 1
ATOM 748 O O . GLY A 1 97 ? -14.319 1.566 9.751 1.00 73.75 97 GLY A O 1
#

Solvent-accessible surface area (backbone atoms only — not comparable to full-atom values): 5556 Å² total; per-residue (Å²): 138,83,80,78,79,74,94,79,74,75,49,71,44,81,43,64,90,68,57,56,65,59,56,38,53,54,50,53,51,42,44,73,74,69,44,44,44,40,28,43,32,19,48,51,84,27,36,65,49,39,54,52,28,54,52,50,44,19,60,78,52,72,56,34,36,36,84,73,47,78,47,78,54,69,46,79,49,66,53,101,88,57,70,38,82,34,48,31,35,38,42,28,35,37,48,70,126

Foldseek 3Di:
DPPPPDPDQEAEDEQDDDQLVVVLVVVVVCVVVVRFKYKYKYKAPSPVSSVVSLVVNCVVLVNQKDWDDKDKDWDFDDPPVDTDTIIMIITMIGGHD

pLDDT: mean 86.33, std 18.07, range [30.94, 98.25]

Secondary structure (DSSP, 8-state):
------TTS-EEEEESSS-HHHHHHHHHHHHHTT--EEEEEEEGGGHHHHHHHHHHHHHHTTT-EEEEEEEEEEEEES-TTS-EEEEEEEEEEEE--

Sequence (97 aa):
MVVALSSRDKDVIIIGEKSPGSYALEVLHRFRSGGKRIVLKAYGHNISKAAYVAETLRRVTGGKAAYCRIALNSEELGEETEEKCVPTIEIEMLYEG

Organism: Thermofilum pendens (NCBI:txid2269)

Nearest PDB structures (foldseek):
  4z9e-assembly1_B  TM=9.420E-01  e=2.149E-08  Thermoplasma volcanium GSS1
  1nfh-assembly1_B-2  TM=9.113E-01  e=2.453E-08  Archaeoglobus fulgidus
  3toe-assembly1_B  TM=9.522E-01  e=9.856E-08  Methanothermobacter thermautotrophicus str. Delta H
  1udv-assembly1_A  TM=9.243E-01  e=8.634E-08  Saccharolobus solfataricus P2
  8xaq-assembly1_B  TM=8.994E-01  e=1.053E-07  Sulfolobus acidocaldarius DSM 639

Mean predicted aligned error: 6.56 Å